Protein AF-G5LXE4-F1 (afdb_monomer)

Radius of gyration: 13.33 Å; Cα contacts (8 Å, |Δi|>4): 75; chains: 1; bounding box: 32×22×28 Å

Foldseek 3Di:
DDKDKFFAPDFPDPPDPPDPRHGIDMDDDDPDDCCCPVPVVVLVVLCPVDVVSVVQVVVDDDPVSVVVSSVVSVVVD

Mean predicted aligned error: 4.06 Å

Sequence (77 aa):
TGFSLVTLKKPLEFNHEDNDPVDILITMAAVDANTHQEVGIMQIVNLFEDEANFDRLRACRTAQEVLDLIDRTNAAA

Organism: NCBI:txid913241

Solvent-accessible surface area (backbone atoms only — not comparable to full-atom values): 4730 Å² total; per-residue (Å²): 118,50,76,48,78,46,75,49,97,65,60,43,79,81,86,44,94,87,68,52,62,42,39,73,46,78,48,78,47,51,97,46,70,62,58,34,54,73,50,49,47,46,59,54,48,62,58,56,71,47,69,67,42,57,58,51,58,70,65,45,87,50,75,64,54,47,50,55,50,53,53,52,51,59,72,75,101

pLDDT: mean 89.16, std 8.1, range [50.53, 96.62]

Structure (mmCIF, N/CA/C/O backbone):
data_AF-G5LXE4-F1
#
_entry.id   AF-G5LXE4-F1
#
loop_
_atom_site.group_PDB
_atom_site.id
_atom_site.type_symbol
_atom_site.label_atom_id
_atom_site.label_alt_id
_atom_site.label_comp_id
_atom_site.label_asym_id
_atom_site.label_entity_id
_atom_site.label_seq_id
_atom_site.pdbx_PDB_ins_code
_atom_site.Cartn_x
_atom_site.Cartn_y
_atom_site.Cartn_z
_atom_site.occupancy
_atom_site.B_iso_or_equiv
_atom_site.auth_seq_id
_atom_site.auth_comp_id
_atom_site.auth_asym_id
_atom_site.auth_atom_id
_atom_site.pdbx_PDB_model_num
ATOM 1 N N . THR A 1 1 ? 13.356 7.197 -3.030 1.00 83.56 1 THR A N 1
ATOM 2 C CA . THR A 1 1 ? 11.996 6.818 -3.464 1.00 83.56 1 THR A CA 1
ATOM 3 C C . THR A 1 1 ? 10.992 7.555 -2.606 1.00 83.56 1 THR A C 1
ATOM 5 O O . THR A 1 1 ? 11.350 8.014 -1.527 1.00 83.56 1 THR A O 1
ATOM 8 N N . GLY A 1 2 ? 9.771 7.732 -3.093 1.00 90.44 2 GLY A N 1
ATOM 9 C CA . GLY A 1 2 ? 8.640 8.222 -2.312 1.00 90.44 2 GLY A CA 1
ATOM 10 C C . GLY A 1 2 ? 7.508 7.210 -2.390 1.00 90.44 2 GLY A C 1
ATOM 11 O O . GLY A 1 2 ? 7.287 6.645 -3.459 1.00 90.44 2 GLY A O 1
ATOM 12 N N . PHE A 1 3 ? 6.818 6.991 -1.275 1.00 91.00 3 PHE A N 1
ATOM 13 C CA . PHE A 1 3 ? 5.680 6.080 -1.186 1.00 91.00 3 PHE A CA 1
ATOM 14 C C . PHE A 1 3 ? 4.481 6.782 -0.561 1.00 91.00 3 PHE A C 1
ATOM 16 O O . PHE A 1 3 ? 4.633 7.655 0.294 1.00 91.00 3 PHE A O 1
ATOM 23 N N . SER A 1 4 ? 3.288 6.357 -0.954 1.00 92.31 4 SER A N 1
ATOM 24 C CA . SER A 1 4 ? 2.058 6.636 -0.223 1.00 92.31 4 SER A CA 1
ATOM 25 C C . SER A 1 4 ? 1.168 5.399 -0.243 1.00 92.31 4 SER A C 1
ATOM 27 O O . SER A 1 4 ? 1.053 4.723 -1.265 1.00 92.31 4 SER A O 1
ATOM 29 N N . LEU A 1 5 ? 0.565 5.115 0.910 1.00 92.06 5 LEU A N 1
ATOM 30 C CA . LEU A 1 5 ? -0.400 4.046 1.123 1.00 92.06 5 LEU A CA 1
ATOM 31 C C . LEU A 1 5 ? -1.737 4.676 1.512 1.00 92.06 5 LEU A C 1
ATOM 33 O O . LEU A 1 5 ? -1.800 5.494 2.432 1.00 92.06 5 LEU A O 1
ATOM 37 N N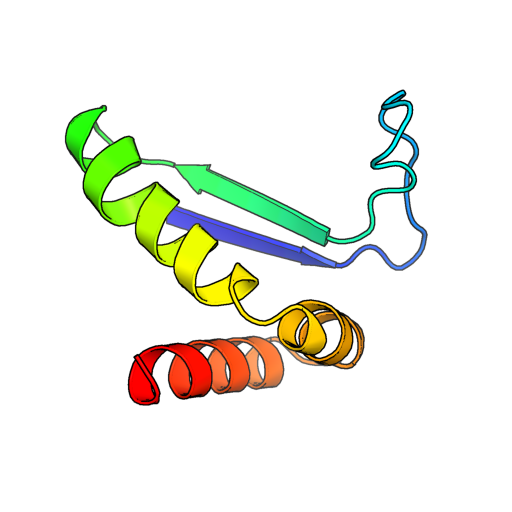 . VAL A 1 6 ? -2.800 4.284 0.819 1.00 91.94 6 VAL A N 1
ATOM 38 C CA . VAL A 1 6 ? -4.162 4.758 1.069 1.00 91.94 6 VAL A CA 1
ATOM 39 C C . VAL A 1 6 ? -5.089 3.557 1.179 1.00 91.94 6 VAL A C 1
ATOM 41 O O . VAL A 1 6 ? -5.137 2.729 0.275 1.00 91.94 6 VAL A O 1
ATOM 44 N N . THR A 1 7 ? -5.859 3.491 2.263 1.00 90.94 7 THR A N 1
ATOM 45 C CA . THR A 1 7 ? -6.967 2.543 2.412 1.00 90.94 7 THR A CA 1
ATOM 46 C C . THR A 1 7 ? -8.292 3.272 2.196 1.00 90.94 7 THR A C 1
ATOM 48 O O . THR A 1 7 ? -8.563 4.322 2.790 1.00 90.94 7 THR A O 1
ATOM 51 N N . LEU A 1 8 ? -9.125 2.756 1.296 1.00 92.69 8 LEU A N 1
ATOM 52 C CA . LEU A 1 8 ? -10.411 3.353 0.963 1.00 92.69 8 LEU A CA 1
ATOM 53 C C . LEU A 1 8 ? -11.489 2.877 1.935 1.00 92.69 8 LEU A C 1
ATOM 55 O O . LEU A 1 8 ? -11.670 1.688 2.167 1.00 92.69 8 LEU A O 1
ATOM 59 N N . LYS A 1 9 ? -12.297 3.813 2.448 1.00 90.38 9 LYS A N 1
ATOM 60 C CA . LYS A 1 9 ? -13.489 3.469 3.250 1.00 90.38 9 LYS A CA 1
ATOM 61 C C . LYS A 1 9 ? -14.549 2.714 2.443 1.00 90.38 9 LYS A C 1
ATOM 63 O O . LYS A 1 9 ? -15.371 2.011 3.020 1.00 90.38 9 LYS A O 1
ATOM 68 N N . LYS A 1 10 ? -14.585 2.949 1.133 1.00 94.62 10 LYS A N 1
ATOM 69 C CA . LYS A 1 10 ? -15.465 2.287 0.173 1.00 94.62 10 LYS A CA 1
ATOM 70 C C . LYS A 1 10 ? -14.584 1.819 -0.986 1.00 94.62 10 LYS A C 1
ATOM 72 O O . LYS A 1 10 ? -13.993 2.699 -1.616 1.00 94.62 10 LYS A O 1
ATOM 77 N N . PRO A 1 11 ? -14.472 0.504 -1.231 1.00 95.69 11 PRO A N 1
ATOM 78 C CA . PRO A 1 11 ? -13.735 -0.022 -2.374 1.00 95.69 11 PRO A CA 1
ATOM 79 C C . PRO A 1 11 ? -14.258 0.566 -3.694 1.00 95.69 11 PRO A C 1
ATOM 81 O O . PRO A 1 11 ? -15.449 0.872 -3.801 1.00 95.69 11 PRO A O 1
ATOM 84 N N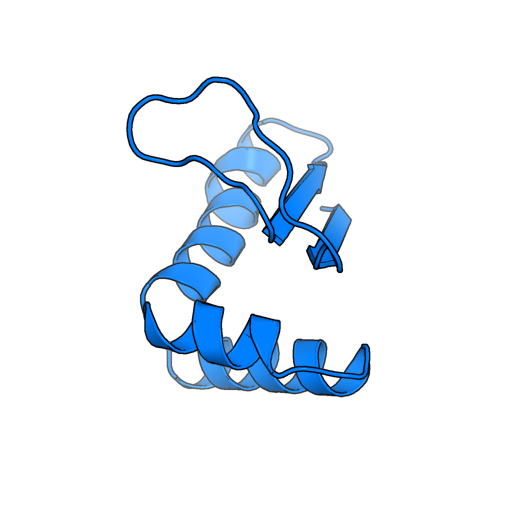 . LEU A 1 12 ? -13.374 0.746 -4.674 1.00 96.44 12 LEU A N 1
ATOM 85 C CA . LEU A 1 12 ? -13.684 1.305 -5.991 1.00 96.44 12 LEU A CA 1
ATOM 86 C C . LEU A 1 12 ? -13.412 0.263 -7.080 1.00 96.44 12 LEU A C 1
ATOM 88 O O . LEU A 1 12 ? -12.422 -0.457 -7.007 1.00 96.44 12 LEU A O 1
ATOM 92 N N . GLU A 1 13 ? -14.265 0.212 -8.098 1.00 96.62 13 GLU A N 1
ATOM 93 C CA . GLU A 1 13 ? -14.055 -0.621 -9.285 1.00 96.62 13 GLU A CA 1
ATOM 94 C C . GLU A 1 13 ? -13.071 0.061 -10.248 1.00 96.62 13 GLU A C 1
ATOM 96 O O . GLU A 1 13 ? -13.246 1.227 -10.616 1.00 96.62 13 GLU A O 1
ATOM 101 N N . PHE A 1 14 ? -12.037 -0.671 -10.656 1.00 95.44 14 PHE A N 1
ATOM 102 C CA . PHE A 1 14 ? -11.050 -0.264 -11.658 1.00 95.44 14 PHE A CA 1
ATOM 103 C C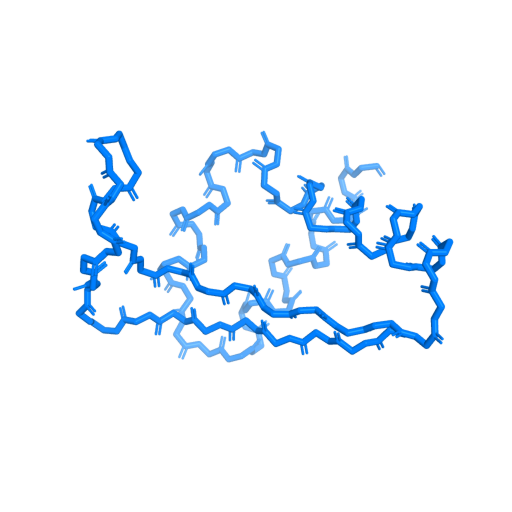 . PHE A 1 14 ? -11.268 -0.960 -13.015 1.00 95.44 14 PHE A C 1
ATOM 105 O O . PHE A 1 14 ? -10.513 -0.716 -13.956 1.0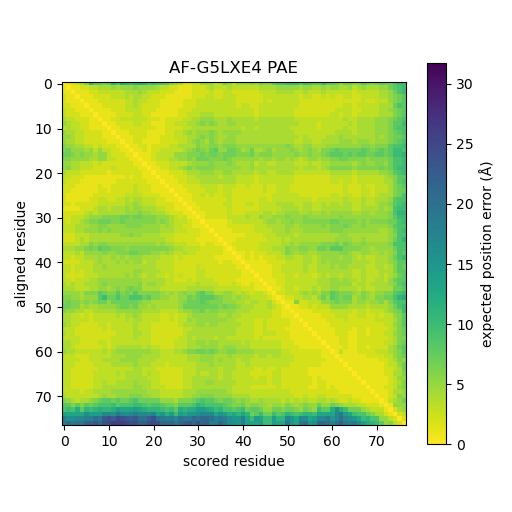0 95.44 14 PHE A O 1
ATOM 112 N N . ASN A 1 15 ? -12.341 -1.746 -13.145 1.00 95.06 15 ASN A N 1
ATOM 113 C CA . ASN A 1 15 ? -12.694 -2.593 -14.286 1.00 95.06 15 ASN A CA 1
ATOM 114 C C . ASN A 1 15 ? -11.680 -3.720 -14.542 1.00 95.06 15 ASN A C 1
ATOM 116 O O . ASN A 1 15 ? -11.308 -3.982 -15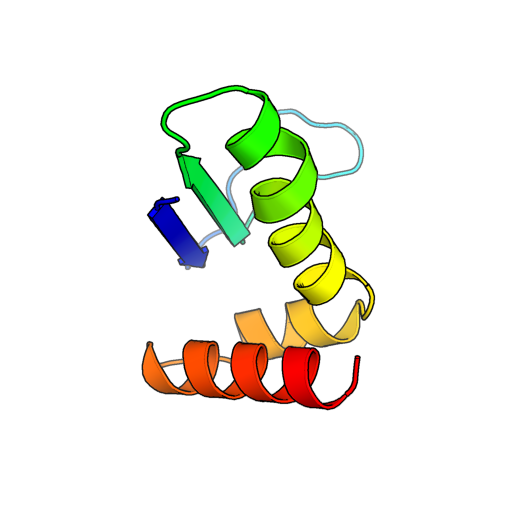.687 1.00 95.06 15 ASN A O 1
ATOM 120 N N . HIS A 1 16 ? -11.224 -4.377 -13.477 1.00 95.44 16 HIS A N 1
ATOM 121 C CA . HIS A 1 16 ? -10.393 -5.573 -13.548 1.00 95.44 16 HIS A CA 1
ATOM 122 C C . HIS A 1 16 ? -11.227 -6.819 -13.228 1.00 95.44 16 HIS A C 1
ATOM 124 O O . HIS A 1 16 ? -11.849 -6.883 -12.175 1.00 95.44 16 HIS A O 1
ATOM 130 N N . GLU A 1 17 ? -11.183 -7.840 -14.091 1.00 93.94 17 GLU A N 1
ATOM 131 C CA . GLU A 1 17 ? -12.027 -9.044 -13.963 1.00 93.94 17 GLU A CA 1
ATOM 132 C C . GLU A 1 17 ? -11.839 -9.776 -12.622 1.00 93.94 17 GLU A C 1
ATOM 134 O O . GLU A 1 17 ? -12.825 -10.087 -11.961 1.00 93.94 17 GLU A O 1
ATOM 139 N N . ASP A 1 18 ? -10.588 -9.987 -12.198 1.00 93.75 18 ASP A N 1
ATOM 140 C CA . ASP A 1 18 ? -10.290 -10.769 -10.984 1.00 93.75 18 ASP A CA 1
ATOM 141 C C . ASP A 1 18 ? -9.963 -9.947 -9.723 1.00 93.75 18 ASP A C 1
ATOM 143 O O . ASP A 1 18 ? -10.005 -10.480 -8.617 1.00 93.75 18 ASP A O 1
ATOM 147 N N . ASN A 1 19 ? -9.589 -8.671 -9.871 1.00 87.69 19 ASN A N 1
ATOM 148 C CA . ASN A 1 19 ? -8.968 -7.874 -8.800 1.00 87.69 19 ASN A CA 1
ATOM 149 C C . ASN A 1 19 ? -9.849 -6.720 -8.304 1.00 87.69 19 ASN A C 1
ATOM 151 O O . ASN A 1 19 ? -9.413 -5.932 -7.463 1.00 87.69 19 ASN A O 1
ATOM 155 N N . ASP A 1 20 ? -11.073 -6.609 -8.822 1.00 92.69 20 ASP A N 1
ATOM 156 C CA . ASP A 1 20 ? -12.061 -5.672 -8.306 1.00 92.69 20 ASP A CA 1
ATOM 157 C C . ASP A 1 20 ? -12.901 -6.286 -7.174 1.00 92.69 20 ASP A C 1
ATOM 159 O O . ASP A 1 20 ? -13.227 -7.475 -7.203 1.00 92.69 20 ASP A O 1
ATOM 163 N N . PRO A 1 21 ? -13.330 -5.468 -6.195 1.00 95.19 21 PRO A N 1
ATOM 164 C CA . PRO A 1 21 ? -13.073 -4.030 -6.073 1.00 95.19 21 PRO A CA 1
ATOM 165 C C . PRO A 1 21 ? -11.765 -3.711 -5.318 1.00 95.19 21 PRO A C 1
ATOM 167 O O . PRO A 1 21 ? -11.365 -4.428 -4.403 1.00 95.19 21 PRO A O 1
ATOM 170 N N . VAL A 1 22 ? -11.142 -2.572 -5.633 1.00 94.50 22 VAL A N 1
ATOM 171 C CA . VAL A 1 22 ? -9.876 -2.122 -5.027 1.00 94.50 22 VAL A CA 1
ATOM 172 C C . VAL A 1 22 ? -10.127 -1.272 -3.786 1.00 94.50 22 VAL A C 1
ATOM 174 O O . VAL A 1 22 ? -10.845 -0.273 -3.834 1.00 94.50 22 VAL A O 1
ATOM 177 N N . ASP A 1 23 ? -9.481 -1.614 -2.673 1.00 94.56 23 ASP A N 1
ATOM 178 C CA . ASP A 1 23 ? -9.589 -0.878 -1.409 1.00 94.56 23 ASP A CA 1
ATOM 179 C C . ASP A 1 23 ? -8.253 -0.423 -0.811 1.00 94.56 23 ASP A C 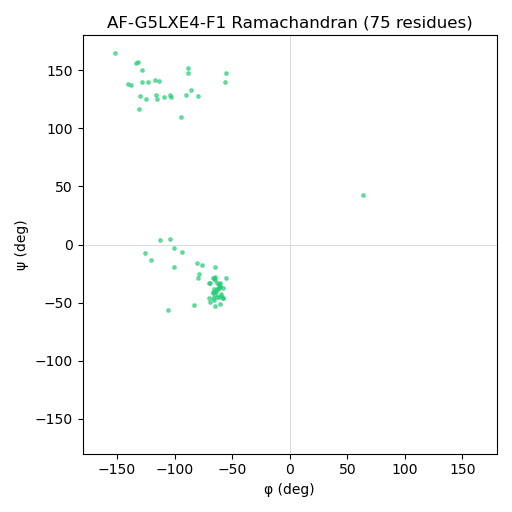1
ATOM 181 O O . ASP A 1 23 ? -8.239 0.371 0.132 1.00 94.56 23 ASP A O 1
ATOM 185 N N . ILE A 1 24 ? -7.134 -0.858 -1.387 1.00 92.38 24 ILE A N 1
ATOM 186 C CA . ILE A 1 24 ? -5.782 -0.469 -0.990 1.00 92.38 24 ILE A CA 1
ATOM 187 C C . ILE A 1 24 ? -5.060 0.082 -2.218 1.00 92.38 24 ILE A C 1
ATOM 189 O O . ILE A 1 24 ? -4.952 -0.589 -3.240 1.00 92.38 24 ILE A O 1
ATOM 193 N N . LEU A 1 25 ? -4.541 1.305 -2.107 1.00 93.00 25 LEU A N 1
ATOM 194 C CA . LEU A 1 25 ? -3.710 1.929 -3.128 1.00 93.00 25 LEU A CA 1
ATOM 195 C C . LEU A 1 25 ? -2.310 2.147 -2.577 1.00 93.00 25 LEU A C 1
ATOM 197 O O . LEU A 1 25 ? -2.134 2.832 -1.567 1.00 93.00 25 LEU A O 1
ATOM 201 N N . ILE A 1 26 ? -1.319 1.623 -3.291 1.00 91.56 26 ILE A N 1
ATOM 202 C CA . ILE A 1 26 ? 0.080 1.989 -3.099 1.00 91.56 26 ILE A CA 1
ATOM 203 C C . ILE A 1 26 ? 0.529 2.799 -4.298 1.00 91.56 26 ILE A C 1
ATOM 205 O O . ILE A 1 26 ? 0.402 2.377 -5.444 1.00 91.56 26 ILE A O 1
ATOM 209 N N . THR A 1 27 ? 1.082 3.970 -4.019 1.00 92.50 27 THR A N 1
ATOM 210 C CA . THR A 1 27 ? 1.761 4.787 -5.016 1.00 92.50 27 THR A CA 1
ATOM 211 C C . THR A 1 27 ? 3.236 4.853 -4.678 1.00 92.50 27 THR A C 1
ATOM 213 O O . THR A 1 27 ? 3.622 4.942 -3.510 1.00 92.50 27 THR A O 1
ATOM 216 N N . MET A 1 28 ? 4.063 4.798 -5.715 1.00 92.62 28 MET A N 1
ATOM 217 C CA . MET A 1 28 ? 5.508 4.831 -5.599 1.00 92.62 28 MET A CA 1
ATOM 218 C C . MET A 1 28 ? 6.082 5.739 -6.678 1.00 92.62 28 MET A C 1
ATOM 220 O O . MET A 1 28 ? 5.674 5.686 -7.836 1.00 92.62 28 MET A O 1
ATOM 224 N N . ALA A 1 29 ? 7.058 6.551 -6.293 1.00 93.25 29 ALA A N 1
ATOM 225 C CA . ALA A 1 29 ? 7.845 7.365 -7.201 1.00 93.25 29 ALA A CA 1
ATOM 226 C C . ALA A 1 29 ? 9.340 7.138 -6.956 1.00 93.25 29 ALA A C 1
ATOM 228 O O . ALA A 1 29 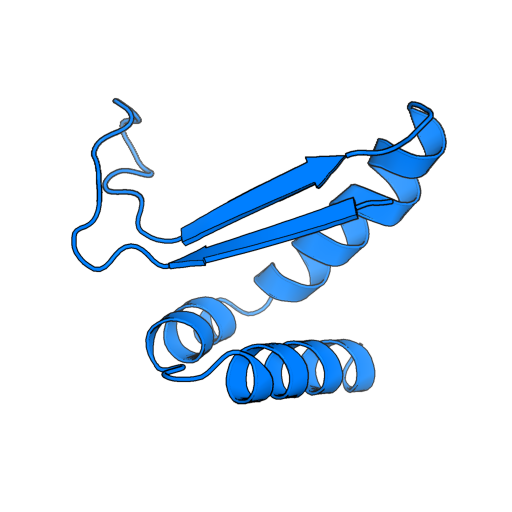? 9.816 7.068 -5.817 1.00 93.25 29 ALA A O 1
ATOM 229 N N . ALA A 1 30 ? 10.103 7.069 -8.038 1.00 94.50 30 ALA A N 1
ATOM 230 C CA . ALA A 1 30 ? 11.555 6.988 -8.015 1.00 94.50 30 ALA A CA 1
ATOM 231 C C . ALA A 1 30 ? 12.138 7.982 -9.023 1.00 94.50 30 ALA A C 1
ATOM 233 O O . ALA A 1 30 ? 11.466 8.382 -9.970 1.00 94.50 30 ALA A O 1
ATOM 234 N N . VAL A 1 31 ? 13.384 8.395 -8.793 1.00 94.06 31 VAL A N 1
ATOM 235 C CA . VAL A 1 31 ? 14.081 9.367 -9.652 1.00 94.06 31 VAL A CA 1
ATOM 236 C C . VAL A 1 31 ? 14.670 8.726 -10.912 1.00 94.06 31 VAL A C 1
ATOM 238 O O . VAL A 1 31 ? 14.996 9.433 -11.860 1.00 94.06 31 VAL A O 1
ATOM 241 N N . ASP A 1 32 ? 14.780 7.398 -10.930 1.00 94.75 32 ASP A N 1
ATOM 242 C CA . ASP A 1 32 ? 15.277 6.607 -12.048 1.00 94.75 32 ASP A CA 1
ATOM 243 C C . ASP A 1 32 ? 14.650 5.200 -12.047 1.00 94.75 32 ASP A C 1
ATOM 245 O O . ASP A 1 32 ? 14.042 4.763 -11.063 1.00 94.75 32 ASP A O 1
ATOM 249 N N . ALA A 1 33 ? 14.785 4.500 -13.177 1.00 93.50 33 ALA A N 1
ATOM 250 C CA . ALA A 1 33 ? 14.163 3.198 -13.406 1.00 93.50 33 ALA A CA 1
ATOM 251 C C . ALA A 1 33 ? 14.778 2.063 -12.571 1.00 93.50 33 ALA A C 1
ATOM 253 O O . ALA A 1 33 ? 14.048 1.162 -12.160 1.00 93.50 33 ALA A O 1
ATOM 254 N N . ASN A 1 34 ? 16.081 2.108 -12.280 1.00 93.12 34 ASN A N 1
ATOM 255 C CA . ASN A 1 34 ? 16.734 1.062 -11.489 1.00 93.12 34 ASN A CA 1
ATOM 256 C C . ASN A 1 34 ? 16.246 1.122 -10.042 1.00 93.12 34 ASN A C 1
ATOM 258 O O . ASN A 1 34 ? 15.756 0.135 -9.501 1.00 93.12 34 ASN A O 1
ATOM 262 N N . THR A 1 35 ? 16.267 2.316 -9.451 1.00 91.88 35 THR A N 1
ATOM 263 C CA . THR A 1 35 ? 15.724 2.583 -8.119 1.00 91.88 35 THR A CA 1
ATOM 264 C C . THR A 1 35 ? 14.235 2.226 -8.043 1.00 91.88 35 THR A C 1
ATOM 266 O O . THR A 1 35 ? 13.772 1.708 -7.026 1.00 91.88 35 THR A O 1
ATOM 269 N N . HIS A 1 36 ? 13.473 2.478 -9.114 1.00 91.69 36 HIS A N 1
ATOM 270 C CA . HIS A 1 36 ? 12.067 2.082 -9.202 1.00 91.69 36 HIS A CA 1
ATOM 271 C C . HIS A 1 36 ? 11.890 0.562 -9.089 1.00 91.69 36 HIS A C 1
ATOM 273 O O . HIS A 1 36 ? 11.067 0.100 -8.304 1.00 91.69 36 HIS A O 1
ATOM 279 N N . GLN A 1 37 ? 12.634 -0.211 -9.883 1.00 88.50 37 GLN A N 1
ATOM 280 C CA . GLN A 1 37 ? 12.421 -1.651 -10.040 1.00 88.50 37 GLN A CA 1
ATOM 281 C C . GLN A 1 37 ? 13.089 -2.476 -8.938 1.00 88.50 37 GLN A C 1
ATOM 283 O O . GLN A 1 37 ? 12.425 -3.284 -8.297 1.00 88.50 37 GLN A O 1
ATOM 288 N N . GLU A 1 38 ? 14.382 -2.266 -8.699 1.00 87.94 38 GLU A N 1
ATOM 289 C CA . GLU A 1 38 ? 15.181 -3.145 -7.835 1.00 87.94 38 GLU A CA 1
ATOM 290 C C . GLU A 1 38 ? 14.969 -2.867 -6.348 1.00 87.94 38 GLU A C 1
ATOM 292 O O . GLU A 1 38 ? 15.086 -3.767 -5.521 1.00 87.94 38 GLU A O 1
ATOM 297 N N . VAL A 1 39 ? 14.641 -1.621 -6.001 1.00 86.19 39 VAL A N 1
ATOM 298 C CA . VAL A 1 39 ? 14.425 -1.216 -4.608 1.00 86.19 39 VAL A CA 1
ATOM 299 C C . VAL A 1 39 ? 12.940 -1.021 -4.349 1.00 86.19 39 VAL A C 1
ATOM 301 O O . VAL A 1 39 ? 12.369 -1.649 -3.463 1.00 86.19 39 VAL A O 1
ATOM 304 N N . GLY A 1 40 ? 12.305 -0.154 -5.136 1.00 88.25 40 GLY A N 1
ATOM 305 C CA . GLY A 1 40 ? 10.954 0.303 -4.853 1.00 88.25 40 GLY A CA 1
ATOM 306 C C . GLY A 1 40 ? 9.893 -0.798 -4.923 1.00 88.25 40 GLY A C 1
ATOM 307 O O . GLY A 1 40 ? 9.148 -1.000 -3.964 1.00 88.25 40 GLY A O 1
ATOM 308 N N . ILE A 1 41 ? 9.844 -1.534 -6.037 1.00 89.81 41 ILE A N 1
ATOM 309 C CA . ILE A 1 41 ? 8.879 -2.629 -6.222 1.00 89.81 41 ILE A CA 1
ATOM 310 C C . ILE A 1 41 ? 9.130 -3.756 -5.216 1.00 89.81 41 ILE A C 1
ATOM 312 O O . ILE A 1 41 ? 8.173 -4.272 -4.646 1.00 89.81 41 ILE A O 1
ATOM 316 N N . MET A 1 42 ? 10.389 -4.109 -4.942 1.00 87.12 42 MET A N 1
ATOM 317 C CA . MET A 1 42 ? 10.710 -5.195 -4.007 1.00 87.12 42 MET A CA 1
ATOM 318 C C . MET A 1 42 ? 10.217 -4.911 -2.584 1.00 87.12 42 MET A C 1
ATOM 320 O O . MET A 1 42 ? 9.673 -5.800 -1.937 1.00 87.12 42 MET A O 1
ATOM 324 N N . GLN A 1 43 ? 10.313 -3.662 -2.117 1.00 85.06 43 GLN A N 1
ATOM 325 C CA . GLN A 1 43 ? 9.746 -3.265 -0.821 1.00 85.06 43 GLN A CA 1
ATOM 326 C C . GLN A 1 43 ? 8.224 -3.462 -0.759 1.00 85.06 43 GLN A C 1
ATOM 328 O O . GLN A 1 43 ? 7.691 -3.846 0.279 1.00 85.06 43 GLN A O 1
ATOM 333 N N . ILE A 1 44 ? 7.528 -3.215 -1.871 1.00 88.56 44 ILE A N 1
ATOM 334 C CA . ILE A 1 44 ? 6.083 -3.423 -1.979 1.00 88.56 44 ILE A CA 1
ATOM 335 C C . ILE A 1 44 ? 5.756 -4.921 -1.980 1.00 88.56 44 ILE A C 1
ATOM 337 O O . ILE A 1 44 ? 4.868 -5.350 -1.251 1.00 88.56 44 ILE A O 1
ATOM 341 N N . VAL A 1 45 ? 6.490 -5.719 -2.761 1.00 86.44 45 VAL A N 1
ATOM 342 C CA . VAL A 1 45 ? 6.300 -7.177 -2.843 1.00 86.44 45 VAL A CA 1
ATOM 343 C C . VAL A 1 45 ? 6.465 -7.829 -1.472 1.00 86.44 45 VAL A C 1
ATOM 345 O O . VAL A 1 45 ? 5.596 -8.596 -1.073 1.00 86.44 45 VAL A O 1
ATOM 348 N N . ASN A 1 46 ? 7.502 -7.465 -0.717 1.00 82.94 46 ASN A N 1
ATOM 349 C CA . ASN A 1 46 ? 7.740 -8.024 0.617 1.00 82.94 46 ASN A CA 1
ATOM 350 C C . ASN A 1 46 ? 6.584 -7.735 1.589 1.00 82.94 46 ASN A C 1
ATOM 352 O O . ASN A 1 46 ? 6.237 -8.573 2.417 1.00 82.94 46 ASN A O 1
ATOM 356 N N . LEU A 1 47 ? 5.945 -6.564 1.484 1.00 82.00 47 LEU A N 1
ATOM 357 C CA . LEU A 1 47 ? 4.767 -6.244 2.296 1.00 82.00 47 LEU A CA 1
ATOM 358 C C . LEU A 1 47 ? 3.574 -7.159 1.966 1.00 82.00 47 LEU A C 1
ATOM 360 O O . LEU A 1 47 ? 2.762 -7.449 2.846 1.00 82.00 47 LEU A O 1
ATOM 364 N N . PHE A 1 48 ? 3.484 -7.608 0.715 1.00 81.38 48 PHE A N 1
ATOM 365 C CA . PHE A 1 48 ? 2.359 -8.357 0.158 1.00 81.38 48 PHE A CA 1
ATOM 366 C C . PHE A 1 48 ? 2.569 -9.869 0.065 1.00 81.38 48 PHE A C 1
ATOM 368 O O . PHE A 1 48 ? 1.643 -10.573 -0.327 1.00 81.38 48 PHE A O 1
ATOM 375 N N . GLU A 1 49 ? 3.749 -10.375 0.420 1.00 83.25 49 GLU A N 1
ATOM 376 C CA . GLU A 1 49 ? 4.049 -11.809 0.370 1.00 83.25 49 GLU A CA 1
ATOM 377 C C . GLU A 1 49 ? 3.168 -12.628 1.336 1.00 83.25 49 GLU A C 1
ATOM 379 O O . GLU A 1 49 ? 2.771 -13.747 1.018 1.00 83.25 49 GLU A O 1
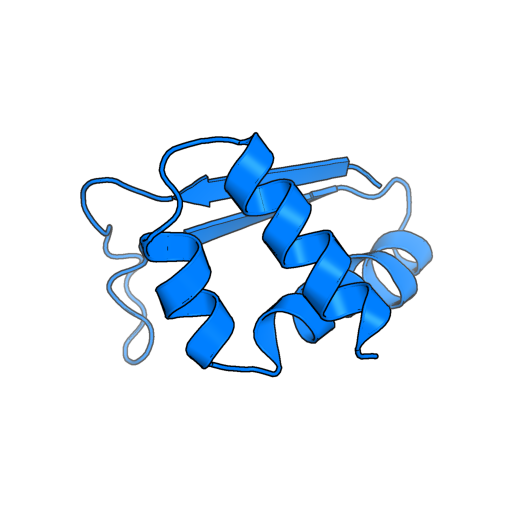ATOM 384 N N . ASP A 1 50 ? 2.803 -12.052 2.488 1.00 85.75 50 ASP A N 1
ATOM 385 C CA . ASP A 1 50 ? 1.818 -12.614 3.421 1.00 85.75 50 ASP A CA 1
ATOM 386 C C . ASP A 1 50 ? 0.434 -12.012 3.141 1.00 85.75 50 ASP A C 1
ATOM 388 O O . ASP A 1 50 ? 0.184 -10.846 3.457 1.00 85.75 50 ASP A O 1
ATOM 392 N N . GLU A 1 51 ? -0.497 -12.810 2.606 1.00 84.31 51 GLU A N 1
ATOM 393 C CA . GLU A 1 51 ? -1.878 -12.366 2.371 1.00 84.31 51 GLU A CA 1
ATOM 394 C C . GLU A 1 51 ? -2.554 -11.835 3.650 1.00 84.31 51 GLU A C 1
ATOM 396 O O . GLU A 1 51 ? -3.370 -10.910 3.589 1.00 84.31 51 GLU A O 1
ATOM 401 N N . ALA A 1 52 ? -2.169 -12.330 4.834 1.00 90.06 52 ALA A N 1
ATOM 402 C CA . ALA A 1 52 ? -2.704 -11.833 6.099 1.00 90.06 52 ALA A CA 1
ATOM 403 C C . ALA A 1 52 ? -2.315 -10.368 6.369 1.00 90.06 52 ALA A C 1
ATOM 405 O O . ALA A 1 52 ? -2.976 -9.693 7.165 1.00 90.06 52 ALA A O 1
ATOM 406 N N . ASN A 1 53 ? -1.278 -9.835 5.712 1.00 88.81 53 ASN A N 1
ATOM 407 C CA . ASN A 1 53 ? -0.930 -8.420 5.814 1.00 88.81 53 ASN A CA 1
ATOM 408 C C . ASN A 1 53 ? -1.995 -7.511 5.201 1.00 88.81 53 ASN A C 1
ATOM 410 O O . ASN A 1 53 ? -2.172 -6.404 5.706 1.00 88.81 53 ASN A O 1
ATOM 414 N N . PHE A 1 54 ? -2.756 -7.955 4.196 1.00 88.44 54 PHE A N 1
ATOM 415 C CA . PHE A 1 54 ? -3.864 -7.156 3.667 1.00 88.44 54 PHE A CA 1
ATOM 416 C C . PHE A 1 54 ? -4.964 -6.972 4.712 1.00 88.44 54 PHE A C 1
ATOM 418 O O . PHE A 1 54 ? -5.443 -5.858 4.923 1.00 88.44 54 PHE A O 1
ATOM 425 N N . ASP A 1 55 ? -5.311 -8.035 5.434 1.00 91.12 55 ASP A N 1
ATOM 426 C CA . ASP A 1 55 ? -6.298 -7.958 6.511 1.00 91.12 55 ASP A CA 1
ATOM 427 C C . ASP A 1 55 ? -5.798 -7.099 7.676 1.00 91.12 55 ASP A C 1
ATOM 429 O O . ASP A 1 55 ? -6.552 -6.292 8.228 1.00 91.12 55 ASP A O 1
ATOM 433 N N . ARG A 1 56 ? -4.504 -7.193 8.007 1.00 92.06 56 ARG A N 1
ATOM 434 C CA . ARG A 1 56 ? -3.866 -6.320 9.006 1.00 92.06 56 ARG A CA 1
ATOM 435 C C . ARG A 1 56 ? -3.893 -4.853 8.563 1.00 92.06 56 ARG A C 1
ATOM 437 O O . ARG A 1 56 ? -4.298 -4.004 9.354 1.00 92.06 56 ARG A O 1
ATOM 444 N N . LEU A 1 57 ? -3.561 -4.555 7.305 1.00 91.44 57 LEU A N 1
ATOM 445 C CA . LEU A 1 57 ? -3.630 -3.205 6.729 1.00 91.44 57 LEU A CA 1
ATOM 446 C C . LEU A 1 57 ? -5.054 -2.638 6.769 1.00 91.44 57 LEU A C 1
ATOM 448 O O . LEU A 1 57 ? -5.249 -1.480 7.140 1.00 91.4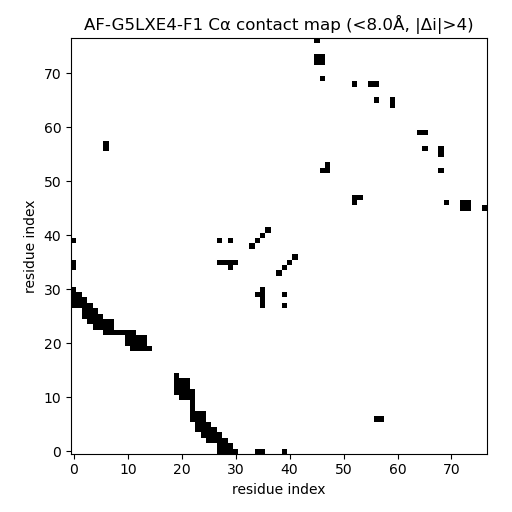4 57 LEU A O 1
ATOM 452 N N . ARG A 1 58 ? -6.066 -3.454 6.448 1.00 91.44 58 ARG A N 1
ATOM 453 C CA . ARG A 1 58 ? -7.487 -3.076 6.553 1.00 91.44 58 ARG A CA 1
ATOM 454 C C . ARG A 1 58 ? -7.934 -2.852 7.994 1.00 91.44 58 ARG A C 1
ATOM 456 O O . ARG A 1 58 ? -8.868 -2.080 8.236 1.00 91.44 58 ARG A O 1
ATOM 463 N N . ALA A 1 59 ? -7.305 -3.522 8.956 1.00 93.06 59 ALA A N 1
ATOM 464 C CA . ALA A 1 59 ? -7.595 -3.363 10.375 1.00 93.06 59 ALA A CA 1
ATOM 465 C C . ALA A 1 59 ? -6.958 -2.102 10.977 1.00 93.06 59 ALA A C 1
ATOM 467 O O . ALA A 1 59 ? -7.518 -1.571 11.938 1.00 93.06 59 ALA A O 1
ATOM 468 N N . CYS A 1 60 ? -5.867 -1.585 10.399 1.00 93.06 60 CYS A N 1
ATOM 469 C CA . CYS A 1 60 ? -5.228 -0.355 10.860 1.00 93.06 60 CYS A CA 1
ATOM 470 C C . CYS A 1 60 ? -6.210 0.833 10.875 1.00 93.06 60 CYS A C 1
ATOM 472 O O . CYS A 1 60 ? -7.050 1.026 9.989 1.00 93.06 60 CYS A O 1
ATOM 474 N N . ARG A 1 61 ? -6.113 1.652 11.918 1.00 92.31 61 ARG A N 1
ATOM 475 C CA . ARG A 1 61 ? -6.922 2.853 12.166 1.00 92.31 61 ARG A CA 1
ATOM 476 C C . ARG A 1 61 ? -6.073 4.110 12.279 1.00 92.31 61 ARG A C 1
ATOM 478 O O . ARG A 1 61 ? -6.618 5.210 12.211 1.00 92.31 61 ARG A O 1
ATOM 485 N N . THR A 1 62 ? -4.758 3.963 12.414 1.00 93.69 62 THR A N 1
ATOM 486 C CA . THR A 1 62 ? -3.813 5.080 12.472 1.00 93.69 62 THR A CA 1
ATOM 487 C C . THR A 1 62 ? -2.634 4.854 11.532 1.00 93.69 62 THR A C 1
ATOM 489 O O . THR A 1 62 ? -2.299 3.720 11.196 1.00 93.69 62 THR A O 1
ATOM 492 N N . ALA A 1 63 ? -1.977 5.943 11.124 1.00 91.94 63 ALA A N 1
ATOM 493 C CA . ALA A 1 63 ? -0.754 5.854 10.328 1.00 91.94 63 ALA A CA 1
ATOM 494 C C . ALA A 1 63 ? 0.364 5.104 11.074 1.00 91.94 63 ALA A C 1
ATOM 496 O O . ALA A 1 63 ? 1.134 4.388 10.447 1.00 91.94 63 ALA A O 1
ATOM 497 N N . GLN A 1 64 ? 0.425 5.221 12.405 1.00 94.62 64 GLN A N 1
ATOM 498 C CA . GLN A 1 64 ? 1.436 4.528 13.203 1.00 94.62 64 GLN A CA 1
ATOM 499 C C . GLN A 1 64 ? 1.252 3.008 13.167 1.00 94.62 64 GLN A C 1
ATOM 501 O O . GLN A 1 64 ? 2.226 2.293 12.997 1.00 94.62 64 GLN A O 1
ATOM 506 N N . GLU A 1 65 ? 0.016 2.506 13.240 1.00 94.19 65 GLU A N 1
ATOM 507 C CA . GLU A 1 65 ? -0.248 1.061 13.139 1.00 94.19 65 GLU A CA 1
ATOM 508 C C . GLU A 1 65 ? 0.189 0.480 11.789 1.00 94.19 65 GLU A C 1
ATOM 510 O O . GLU A 1 65 ? 0.647 -0.659 11.726 1.00 94.19 65 GLU A O 1
ATOM 515 N N . VAL A 1 66 ? 0.074 1.267 10.716 1.00 91.75 66 VAL A N 1
ATOM 516 C CA . VAL A 1 66 ? 0.579 0.888 9.391 1.00 91.75 66 VAL A CA 1
ATOM 517 C C . VAL A 1 66 ? 2.105 0.812 9.396 1.00 91.75 66 VAL A C 1
ATOM 519 O O . VAL A 1 66 ? 2.665 -0.159 8.893 1.00 91.75 66 VAL A O 1
ATOM 522 N N . LEU A 1 67 ? 2.781 1.814 9.967 1.00 91.25 67 LEU A N 1
ATOM 523 C CA . LEU A 1 67 ? 4.243 1.830 10.067 1.00 91.25 67 LEU A CA 1
ATOM 524 C C . LEU A 1 67 ? 4.754 0.648 10.903 1.00 91.25 67 LEU A C 1
ATOM 526 O O . LEU A 1 67 ? 5.643 -0.071 10.457 1.00 91.25 67 LEU A O 1
ATOM 530 N N . ASP A 1 68 ? 4.123 0.377 12.046 1.00 93.00 68 ASP A N 1
ATOM 531 C CA . ASP A 1 68 ? 4.469 -0.752 12.913 1.00 93.00 68 ASP A CA 1
ATOM 532 C C . ASP A 1 68 ? 4.287 -2.104 12.201 1.00 93.00 68 ASP A C 1
ATOM 534 O O . ASP A 1 68 ? 5.052 -3.040 12.439 1.00 93.00 68 ASP A O 1
ATOM 538 N N . LEU A 1 69 ? 3.265 -2.237 11.346 1.00 90.12 69 LEU A N 1
ATOM 539 C CA . LEU A 1 69 ? 3.064 -3.435 10.531 1.00 90.12 69 LEU A CA 1
ATOM 540 C C . LEU A 1 69 ? 4.194 -3.605 9.509 1.00 90.12 69 LEU A C 1
ATOM 542 O O . LEU A 1 69 ? 4.755 -4.693 9.415 1.00 90.12 69 LEU A O 1
ATOM 546 N N . ILE A 1 70 ? 4.551 -2.539 8.788 1.00 87.75 70 ILE A N 1
ATOM 547 C CA . ILE A 1 70 ? 5.642 -2.553 7.800 1.00 87.75 70 ILE A CA 1
ATOM 548 C C . ILE A 1 70 ? 6.971 -2.937 8.467 1.00 87.75 70 ILE A C 1
ATOM 550 O O . ILE A 1 70 ? 7.695 -3.789 7.951 1.00 87.75 70 ILE A O 1
ATOM 554 N N . ASP A 1 71 ? 7.272 -2.364 9.633 1.00 88.69 71 ASP A N 1
ATOM 555 C CA . ASP A 1 71 ? 8.503 -2.656 10.374 1.00 88.69 71 ASP A CA 1
ATOM 556 C C . ASP A 1 71 ? 8.574 -4.124 10.818 1.00 88.69 71 ASP A C 1
ATOM 558 O O . ASP A 1 71 ? 9.634 -4.748 10.738 1.00 88.69 71 ASP A O 1
ATOM 562 N N . ARG A 1 72 ? 7.446 -4.713 11.237 1.00 85.81 72 ARG A N 1
ATOM 563 C CA . ARG A 1 72 ? 7.379 -6.139 11.600 1.00 85.81 72 ARG A CA 1
ATOM 564 C C . ARG A 1 72 ? 7.598 -7.053 10.404 1.00 85.81 72 ARG A C 1
ATOM 566 O O . ARG A 1 72 ? 8.299 -8.050 10.550 1.00 85.81 72 ARG A O 1
ATOM 573 N N . THR A 1 73 ? 7.021 -6.727 9.249 1.00 79.44 73 THR A N 1
ATOM 574 C CA . THR A 1 73 ? 7.204 -7.520 8.027 1.00 79.44 73 THR A CA 1
ATOM 575 C C . THR A 1 73 ? 8.658 -7.470 7.559 1.00 79.44 73 THR A C 1
ATOM 577 O O . THR A 1 73 ? 9.219 -8.502 7.213 1.00 79.44 73 THR A O 1
ATOM 580 N N . ASN A 1 74 ? 9.312 -6.307 7.653 1.00 71.31 74 ASN A N 1
ATOM 581 C CA . ASN A 1 74 ? 10.734 -6.164 7.327 1.00 71.31 74 ASN A CA 1
ATOM 582 C C . ASN A 1 74 ? 11.669 -6.866 8.324 1.00 71.31 74 ASN A C 1
ATOM 584 O O . ASN A 1 74 ? 12.730 -7.328 7.929 1.00 71.31 74 ASN A O 1
ATOM 588 N N . ALA A 1 75 ? 11.312 -6.935 9.611 1.00 62.56 75 ALA A N 1
ATOM 589 C CA . ALA A 1 75 ? 12.115 -7.631 10.620 1.00 62.56 75 ALA A CA 1
ATOM 590 C C . ALA A 1 75 ? 11.996 -9.166 10.548 1.00 62.56 75 ALA A C 1
ATOM 592 O O . ALA A 1 75 ? 12.817 -9.869 11.138 1.00 62.56 75 ALA A O 1
ATOM 593 N N . ALA A 1 76 ? 10.958 -9.678 9.881 1.00 53.59 76 ALA A N 1
ATOM 594 C CA . ALA A 1 76 ? 10.726 -11.104 9.666 1.00 53.59 76 ALA A CA 1
ATOM 595 C C . ALA A 1 76 ? 11.295 -11.626 8.328 1.00 53.59 76 ALA A C 1
ATOM 597 O O . ALA A 1 76 ? 11.248 -12.838 8.109 1.00 53.59 76 ALA A O 1
ATOM 598 N N . ALA A 1 77 ? 11.807 -10.731 7.473 1.00 50.53 77 ALA A N 1
ATOM 599 C CA . ALA A 1 77 ? 12.401 -11.015 6.164 1.00 50.53 77 ALA A CA 1
ATOM 600 C C . ALA A 1 77 ? 13.938 -11.096 6.208 1.00 50.53 77 ALA A C 1
ATOM 602 O O . ALA A 1 77 ? 14.557 -10.409 7.056 1.00 50.53 77 ALA A O 1
#

InterPro domains:
  IPR002178 PTS EIIA type-2 domain [PF00359] (1-71)
  IPR002178 PTS EIIA type-2 domain [PS51094] (1-73)
  IPR016152 Phosphotransferase/anion transporter [G3DSA:3.40.930.10] (1-76)
  IPR016152 Phosphotransferase/anion transporter [SSF55804] (2-71)
  IPR051351 Ascorbate-specific PTS system EIIA component [PTHR36203] (1-74)

Secondary structure (DSSP, 8-state):
-EEEEEEEEEEE--S-TTTPSEEEEEEEE-SSHHIIIIIIIHHHHHHHSSTHHHHHHHH--SHHHHHHHHHHHHHT-

Nearest PDB structures (foldseek):
  3bjv-assembly1_A-2  TM=9.019E-01  e=4.127E-04  Streptococcus mutans UA159
  2oqt-assembly6_A  TM=8.771E-01  e=3.590E-04  Streptococcus pyogenes serotype M1
  3ey5-assembly1_A  TM=2.821E-01  e=4.986E+00  Bacteroides thetaiotaomicron